Protein AF-X1P6I9-F1 (afdb_monomer_lite)

Sequence (54 aa):
MIREAIQTLVSGRSLTMEEAASVMEEIMQGEATPAQFGAFVTALRLKGETVDEI

Organism: NCBI:txid412755

Secondary structure (DSSP, 8-state):
-HHHHHHHHHTTPPPPHHHHHHHHHHHHTT-S-HHHHHHHHHHHHHH---GGG-

Radius of gyration: 9.86 Å; chains: 1; bounding box: 19×20×25 Å

Foldseek 3Di:
DLVVLLVCLLVLHADALVRLVVNVVCVVVVVDDPVSVVSNVVSCVVSDHDPSND

Structure (mmCIF, N/CA/C/O backbone):
data_AF-X1P6I9-F1
#
_entry.id   AF-X1P6I9-F1
#
loop_
_atom_site.group_PDB
_atom_site.id
_atom_site.type_symbol
_atom_site.label_atom_id
_atom_site.label_alt_id
_atom_site.label_comp_id
_atom_site.label_asym_id
_atom_site.label_entity_id
_atom_site.label_seq_id
_atom_site.pdbx_PDB_ins_code
_atom_site.Cartn_x
_atom_site.Cartn_y
_atom_site.Cartn_z
_atom_site.occupancy
_atom_site.B_iso_or_equiv
_atom_site.auth_seq_id
_atom_site.auth_comp_id
_atom_site.auth_asym_id
_atom_site.auth_atom_id
_atom_site.pdbx_PDB_model_num
ATOM 1 N N . MET A 1 1 ? -4.350 8.091 1.857 1.00 83.81 1 MET A N 1
ATOM 2 C CA . MET A 1 1 ? -5.627 7.689 1.222 1.00 83.81 1 MET A CA 1
ATOM 3 C C . MET A 1 1 ? -5.486 6.271 0.653 1.00 83.81 1 MET A C 1
ATOM 5 O O . MET A 1 1 ? -5.431 6.047 -0.555 1.00 83.81 1 MET A O 1
ATOM 9 N N . ILE A 1 2 ? -5.354 5.285 1.546 1.00 97.75 2 ILE A N 1
ATOM 10 C CA . ILE A 1 2 ? -5.046 3.882 1.223 1.00 97.75 2 ILE A CA 1
ATOM 11 C C . ILE A 1 2 ? -6.112 3.222 0.343 1.00 97.75 2 ILE A C 1
ATOM 13 O O . ILE A 1 2 ? -5.814 2.332 -0.452 1.00 97.75 2 ILE A O 1
ATOM 17 N N . ARG A 1 3 ? -7.365 3.675 0.439 1.00 97.56 3 ARG A N 1
ATOM 18 C CA . ARG A 1 3 ? -8.480 3.139 -0.348 1.00 97.56 3 ARG A CA 1
ATOM 19 C C . ARG A 1 3 ? -8.310 3.424 -1.842 1.00 97.56 3 ARG A C 1
ATOM 21 O O . ARG A 1 3 ? -8.524 2.538 -2.668 1.00 97.56 3 ARG A O 1
ATOM 28 N N . GLU A 1 4 ? -7.916 4.641 -2.176 1.00 98.19 4 GLU A N 1
ATOM 29 C CA . GLU A 1 4 ? -7.667 5.121 -3.531 1.00 98.19 4 GLU A CA 1
ATOM 30 C C . GLU A 1 4 ? -6.454 4.402 -4.123 1.00 98.19 4 GLU A C 1
ATOM 32 O O . GLU A 1 4 ? -6.501 3.941 -5.263 1.00 98.19 4 GLU A O 1
ATOM 37 N N . ALA A 1 5 ? -5.409 4.212 -3.315 1.00 98.19 5 ALA A N 1
ATOM 38 C CA . ALA A 1 5 ? -4.231 3.453 -3.709 1.00 98.19 5 ALA A CA 1
ATOM 39 C C . ALA A 1 5 ? -4.569 1.993 -4.048 1.00 98.19 5 ALA A C 1
ATOM 41 O O . ALA A 1 5 ? -4.183 1.505 -5.109 1.00 98.19 5 ALA A O 1
ATOM 42 N N . ILE A 1 6 ? -5.372 1.315 -3.216 1.00 98.50 6 ILE A N 1
ATOM 43 C CA . ILE A 1 6 ? -5.873 -0.036 -3.516 1.00 98.50 6 ILE A CA 1
ATOM 44 C C . ILE A 1 6 ? -6.621 -0.051 -4.855 1.00 98.50 6 ILE A C 1
ATOM 46 O O . ILE A 1 6 ? -6.385 -0.934 -5.679 1.00 98.50 6 ILE A O 1
ATOM 50 N N . GLN A 1 7 ? -7.500 0.924 -5.108 1.00 98.44 7 GLN A N 1
ATOM 51 C CA . GLN A 1 7 ? -8.243 0.997 -6.368 1.00 98.44 7 GLN A CA 1
ATOM 52 C C . GLN A 1 7 ? -7.316 1.181 -7.581 1.00 98.44 7 GLN A C 1
ATOM 54 O O . GLN A 1 7 ? -7.522 0.547 -8.621 1.00 98.44 7 GLN A O 1
ATOM 59 N N . THR A 1 8 ? -6.286 2.017 -7.456 1.00 98.38 8 THR A N 1
ATOM 60 C CA . THR A 1 8 ? -5.275 2.227 -8.500 1.00 98.38 8 THR A CA 1
ATOM 61 C C . THR A 1 8 ? -4.506 0.942 -8.799 1.00 98.38 8 THR A C 1
ATOM 63 O O . THR A 1 8 ? -4.456 0.533 -9.962 1.00 98.38 8 THR A O 1
ATOM 66 N N . LEU A 1 9 ? -4.024 0.255 -7.763 1.00 98.38 9 LEU A N 1
ATOM 67 C CA . LEU A 1 9 ? -3.255 -0.983 -7.886 1.00 98.38 9 LEU A CA 1
ATOM 68 C C . LEU A 1 9 ? -4.076 -2.135 -8.473 1.00 98.38 9 LEU A C 1
ATOM 70 O O . LEU A 1 9 ? -3.617 -2.822 -9.382 1.00 98.38 9 LEU A O 1
ATOM 74 N N . VAL A 1 10 ? -5.322 -2.313 -8.019 1.00 98.19 10 VAL A N 1
ATOM 75 C CA . VAL A 1 10 ? -6.249 -3.322 -8.567 1.00 98.19 10 VAL A CA 1
ATOM 76 C C . VAL A 1 10 ? -6.574 -3.049 -10.040 1.00 98.19 10 VAL A C 1
ATOM 78 O O . VAL A 1 10 ? -6.842 -3.980 -10.795 1.00 98.19 10 VAL A O 1
ATOM 81 N N . SER A 1 11 ? -6.495 -1.790 -10.481 1.00 98.00 11 SER A N 1
ATOM 82 C CA . SER A 1 11 ? -6.646 -1.418 -11.895 1.00 98.00 11 SER A CA 1
ATOM 83 C C . SER A 1 11 ? -5.374 -1.658 -12.727 1.00 98.00 11 SER A C 1
ATOM 85 O O . SER A 1 11 ? -5.332 -1.261 -13.890 1.00 98.00 11 SER A O 1
ATOM 87 N N . GLY A 1 12 ? -4.324 -2.253 -12.148 1.00 97.56 12 GLY A N 1
ATOM 88 C CA . GLY A 1 12 ? -3.042 -2.504 -12.810 1.00 97.56 12 GLY A CA 1
ATOM 89 C C . GLY A 1 12 ? -2.191 -1.250 -13.029 1.00 97.56 12 GLY A C 1
ATOM 90 O O . GLY A 1 12 ? -1.247 -1.284 -13.814 1.00 97.56 12 GLY A O 1
ATOM 91 N N . ARG A 1 13 ? -2.528 -0.133 -12.373 1.00 98.19 13 ARG A N 1
ATOM 92 C CA . ARG A 1 13 ? -1.773 1.123 -12.456 1.00 98.19 13 ARG A CA 1
ATOM 93 C C . ARG A 1 13 ? -0.825 1.231 -11.269 1.00 98.19 13 ARG A C 1
ATOM 95 O O . ARG A 1 13 ? -1.176 0.813 -10.168 1.00 98.19 13 ARG A O 1
ATOM 102 N N . SER A 1 14 ? 0.354 1.792 -11.506 1.00 98.31 14 SER A N 1
ATOM 103 C CA . SER A 1 14 ? 1.328 2.043 -10.444 1.00 98.31 14 SER A CA 1
ATOM 104 C C . SER A 1 14 ? 1.051 3.361 -9.732 1.00 98.31 14 SER A C 1
ATOM 106 O O . SER A 1 14 ? 0.480 4.281 -10.324 1.00 98.31 14 SER A O 1
ATOM 108 N N . LEU A 1 15 ? 1.476 3.430 -8.477 1.00 98.31 15 LEU A N 1
ATOM 109 C CA . LEU A 1 15 ? 1.519 4.658 -7.694 1.00 98.31 15 LEU A CA 1
ATOM 110 C C . LEU A 1 15 ? 2.809 5.422 -7.994 1.00 98.31 15 LEU A C 1
ATOM 112 O O . LEU A 1 15 ? 3.838 4.841 -8.339 1.00 98.31 15 LEU A O 1
ATOM 116 N N . THR A 1 16 ? 2.745 6.734 -7.843 1.00 98.25 16 THR A N 1
ATOM 117 C CA . THR A 1 16 ? 3.928 7.588 -7.731 1.00 98.25 16 THR A CA 1
ATOM 118 C C . THR A 1 16 ? 4.572 7.430 -6.351 1.00 98.25 16 THR A C 1
ATOM 120 O O . THR A 1 16 ? 3.924 6.999 -5.394 1.00 98.25 16 THR A O 1
ATOM 123 N N . MET A 1 17 ? 5.831 7.856 -6.221 1.00 97.81 17 MET A N 1
ATOM 124 C CA . MET A 1 17 ? 6.539 7.868 -4.935 1.00 97.81 17 MET A CA 1
ATOM 125 C C . MET A 1 17 ? 5.787 8.662 -3.854 1.00 97.81 17 MET A C 1
ATOM 127 O O . MET A 1 17 ? 5.737 8.243 -2.702 1.00 97.81 17 MET A O 1
ATOM 131 N N . GLU A 1 18 ? 5.169 9.789 -4.216 1.00 97.75 18 GLU A N 1
ATOM 132 C CA . GLU A 1 18 ? 4.411 10.628 -3.279 1.00 97.75 18 GLU A CA 1
ATOM 133 C C . GLU A 1 18 ? 3.133 9.930 -2.785 1.00 97.75 18 GLU A C 1
ATOM 135 O O . GLU A 1 18 ? 2.819 9.960 -1.592 1.00 97.75 18 GLU A O 1
ATOM 140 N N . GLU A 1 19 ? 2.420 9.240 -3.680 1.00 97.94 19 GLU A N 1
ATOM 141 C CA . GLU A 1 19 ? 1.240 8.447 -3.323 1.00 97.94 19 GLU A CA 1
ATOM 142 C C . GLU A 1 19 ? 1.617 7.260 -2.430 1.00 97.94 19 GLU A C 1
ATOM 144 O O . GLU A 1 19 ? 0.962 7.031 -1.412 1.00 97.94 19 GLU A O 1
ATOM 149 N N . ALA A 1 20 ? 2.683 6.529 -2.776 1.00 97.75 20 ALA A N 1
ATOM 150 C CA . ALA A 1 20 ? 3.178 5.410 -1.979 1.00 97.75 20 ALA A CA 1
ATOM 151 C C . ALA A 1 20 ? 3.612 5.870 -0.576 1.00 97.75 20 ALA A C 1
ATOM 153 O O . ALA A 1 20 ? 3.183 5.285 0.421 1.00 97.75 20 ALA A O 1
ATOM 154 N N . ALA A 1 21 ? 4.370 6.968 -0.483 1.00 97.31 21 ALA A N 1
ATOM 155 C CA . ALA A 1 21 ? 4.779 7.565 0.787 1.00 97.31 21 ALA A CA 1
ATOM 156 C C . ALA A 1 21 ? 3.573 7.974 1.647 1.00 97.31 21 ALA A C 1
ATOM 158 O O . ALA A 1 21 ? 3.528 7.651 2.833 1.00 97.31 21 ALA A O 1
ATOM 159 N N . SER A 1 22 ? 2.562 8.604 1.043 1.00 97.69 22 SER A N 1
ATOM 160 C CA . SER A 1 22 ? 1.340 9.02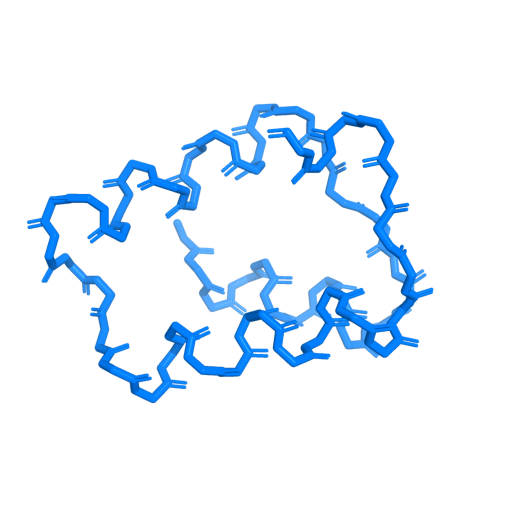1 1.743 1.00 97.69 22 SER A CA 1
ATOM 161 C C . SER A 1 22 ? 0.546 7.836 2.306 1.00 97.69 22 SER A C 1
ATOM 163 O O . SER A 1 22 ? -0.043 7.922 3.381 1.00 97.69 22 SER A O 1
ATOM 165 N N . VAL A 1 23 ? 0.506 6.707 1.588 1.00 97.94 23 VAL A N 1
ATOM 166 C CA . VAL A 1 23 ? -0.142 5.480 2.081 1.00 97.94 23 VAL A CA 1
ATOM 167 C C . VAL A 1 23 ? 0.651 4.867 3.231 1.00 97.94 23 VAL A C 1
ATOM 169 O O . VAL A 1 23 ? 0.064 4.437 4.223 1.00 97.94 23 VAL A O 1
ATOM 172 N N . MET A 1 24 ? 1.979 4.840 3.116 1.00 97.06 24 MET A N 1
ATOM 173 C CA . MET A 1 24 ? 2.846 4.336 4.178 1.00 97.06 24 MET A CA 1
ATOM 174 C C . MET A 1 24 ? 2.748 5.188 5.445 1.00 97.06 24 MET A C 1
ATOM 176 O O . MET A 1 24 ? 2.724 4.631 6.540 1.00 97.06 24 MET A O 1
ATOM 180 N N . GLU A 1 25 ? 2.621 6.508 5.317 1.00 97.75 25 GLU A N 1
ATOM 181 C CA . GLU A 1 25 ? 2.367 7.405 6.444 1.00 97.75 25 GLU A CA 1
ATOM 182 C C . GLU A 1 25 ? 1.058 7.047 7.170 1.00 97.75 25 GLU A C 1
ATOM 184 O O . GLU A 1 25 ? 1.079 6.834 8.381 1.00 97.75 25 GLU A O 1
ATOM 189 N N . GLU A 1 26 ? -0.046 6.865 6.439 1.00 97.50 26 GLU A N 1
ATOM 190 C CA . GLU A 1 26 ? -1.352 6.457 6.992 1.00 97.50 26 GLU A CA 1
ATOM 191 C C . GLU A 1 26 ? -1.273 5.098 7.723 1.00 97.50 26 GLU A C 1
ATOM 193 O O . GLU A 1 26 ? -1.847 4.909 8.800 1.00 97.50 26 GLU A O 1
ATOM 198 N N . ILE A 1 27 ? -0.514 4.143 7.1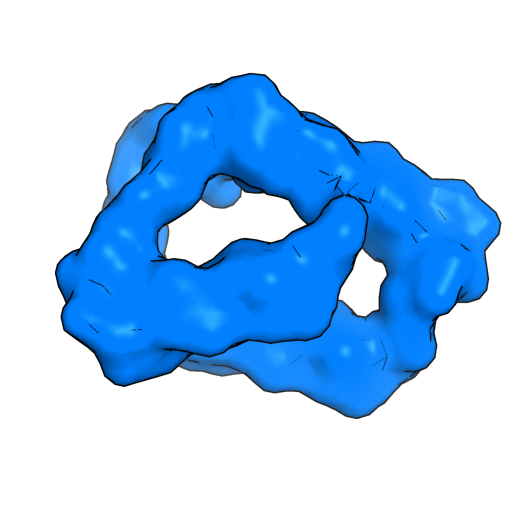72 1.00 97.06 27 ILE A N 1
ATOM 199 C CA . ILE A 1 27 ? -0.269 2.838 7.806 1.00 97.06 27 ILE A CA 1
ATOM 200 C C . ILE A 1 27 ? 0.523 3.007 9.109 1.00 97.06 27 ILE A C 1
ATOM 202 O O . ILE A 1 27 ? 0.150 2.434 10.134 1.00 97.06 27 ILE A O 1
ATOM 206 N N . MET A 1 28 ? 1.599 3.797 9.090 1.00 95.81 28 MET A N 1
ATOM 207 C CA . MET A 1 28 ? 2.475 4.009 10.247 1.00 95.81 28 MET A CA 1
ATOM 208 C C . MET A 1 28 ? 1.801 4.812 11.365 1.00 95.81 28 MET A C 1
ATOM 210 O O . MET A 1 28 ? 2.099 4.592 12.538 1.00 95.81 28 MET A O 1
ATOM 214 N N . GLN A 1 29 ? 0.873 5.706 11.019 1.00 97.81 29 GLN A N 1
ATOM 215 C CA . GLN A 1 29 ? 0.047 6.449 11.975 1.00 97.81 29 GLN A CA 1
ATOM 216 C C . GLN A 1 29 ? -1.094 5.600 12.567 1.00 97.81 29 GLN A C 1
ATOM 218 O O . GLN A 1 29 ? -1.743 6.022 13.523 1.00 97.81 29 GLN A O 1
ATOM 223 N N . GLY A 1 30 ? -1.317 4.385 12.053 1.00 96.69 30 GLY A N 1
ATOM 224 C CA . GLY A 1 30 ? -2.381 3.491 12.515 1.00 96.69 30 GLY A CA 1
ATOM 225 C C . GLY A 1 30 ? -3.773 3.889 12.022 1.00 96.69 30 GLY A C 1
ATOM 226 O O . GLY A 1 30 ? -4.773 3.438 12.580 1.00 96.69 30 GLY A O 1
ATOM 227 N N . GLU A 1 31 ? -3.848 4.722 10.986 1.00 97.69 31 GLU A N 1
ATOM 228 C CA . GLU A 1 31 ? -5.102 5.173 10.377 1.00 97.69 31 GLU A CA 1
ATOM 229 C C . GLU A 1 31 ? -5.674 4.121 9.411 1.00 97.69 31 GLU A C 1
ATOM 231 O O . GLU A 1 31 ? -6.889 4.025 9.224 1.00 97.69 31 GLU A O 1
ATOM 236 N N . ALA A 1 32 ? -4.813 3.262 8.855 1.00 97.88 32 ALA A N 1
ATOM 237 C CA . ALA A 1 32 ? -5.223 2.124 8.045 1.00 97.88 32 ALA A CA 1
ATOM 238 C C . ALA A 1 32 ? -5.674 0.932 8.909 1.00 97.88 32 ALA A C 1
ATOM 240 O O . ALA A 1 32 ? -4.944 0.425 9.762 1.00 97.88 32 ALA A O 1
ATOM 241 N N . THR A 1 33 ? -6.861 0.397 8.622 1.00 98.12 33 THR A N 1
ATOM 242 C CA . THR A 1 33 ? -7.316 -0.861 9.231 1.00 98.12 33 THR A CA 1
ATOM 243 C C . THR A 1 33 ? -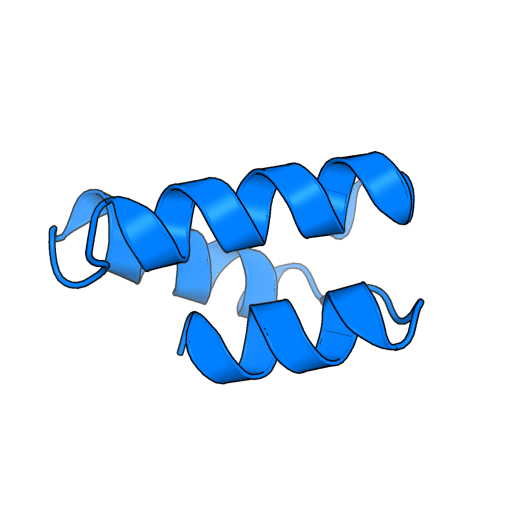6.450 -2.046 8.774 1.00 98.12 33 THR A C 1
ATOM 245 O O . THR A 1 33 ? -5.944 -2.044 7.646 1.00 98.12 33 THR A O 1
ATOM 248 N N . PRO A 1 34 ? -6.359 -3.136 9.563 1.00 98.00 34 PRO A N 1
ATOM 249 C CA . PRO A 1 34 ? -5.638 -4.344 9.147 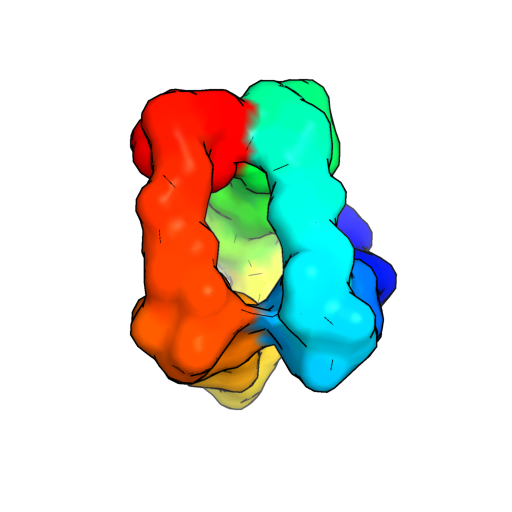1.00 98.00 34 PRO A CA 1
ATOM 250 C C . PRO A 1 34 ? -6.114 -4.916 7.801 1.00 98.00 34 PRO A C 1
ATOM 252 O O . PRO A 1 34 ? -5.313 -5.431 7.023 1.00 98.00 34 PRO A O 1
ATOM 255 N N . ALA A 1 35 ? -7.413 -4.795 7.503 1.00 98.25 35 ALA A N 1
ATOM 256 C CA . ALA A 1 35 ? -7.986 -5.233 6.234 1.00 98.25 35 ALA A CA 1
ATOM 257 C C . ALA A 1 35 ? -7.519 -4.368 5.051 1.00 98.25 35 ALA A C 1
ATOM 259 O O . ALA A 1 35 ? -7.200 -4.908 3.994 1.00 98.25 35 ALA A O 1
ATOM 260 N N . GLN A 1 36 ? -7.442 -3.043 5.224 1.00 98.44 36 GLN A N 1
ATOM 261 C CA . GLN A 1 36 ? -6.916 -2.141 4.193 1.00 98.44 36 GLN A CA 1
ATOM 262 C C . GLN A 1 36 ? -5.426 -2.381 3.955 1.00 98.44 36 GLN A C 1
ATOM 264 O O . GLN A 1 36 ? -5.016 -2.473 2.802 1.00 98.44 36 GLN A O 1
ATOM 269 N N . PHE A 1 37 ? -4.637 -2.560 5.020 1.00 98.31 37 PHE A N 1
ATOM 270 C CA . PHE A 1 37 ? -3.225 -2.904 4.879 1.00 98.31 37 PHE A CA 1
ATOM 271 C C . PHE A 1 37 ? -3.055 -4.206 4.090 1.00 98.31 37 PHE A C 1
ATOM 273 O O . PHE A 1 37 ? -2.388 -4.210 3.061 1.00 98.31 37 PHE A O 1
ATOM 280 N N . GLY A 1 38 ? -3.741 -5.283 4.493 1.00 98.44 38 GLY A N 1
ATOM 281 C CA . GLY A 1 38 ? -3.693 -6.565 3.787 1.00 98.44 38 GLY A CA 1
ATOM 282 C C . GLY A 1 38 ? -4.102 -6.466 2.312 1.00 98.44 38 GLY A C 1
ATOM 283 O O . GLY A 1 38 ? -3.438 -7.043 1.447 1.00 98.44 38 GLY A O 1
ATOM 284 N N . ALA A 1 39 ? -5.153 -5.700 2.007 1.00 98.50 39 ALA A N 1
ATOM 285 C CA . ALA A 1 39 ? -5.591 -5.452 0.634 1.00 98.50 39 ALA A CA 1
ATOM 286 C C . ALA A 1 39 ? -4.534 -4.695 -0.186 1.00 98.50 39 ALA A C 1
ATOM 288 O O . ALA A 1 39 ? -4.276 -5.067 -1.329 1.00 98.50 39 ALA A O 1
ATOM 289 N N . PHE A 1 40 ? -3.894 -3.683 0.403 1.00 98.44 40 PHE A N 1
ATOM 290 C CA . PHE A 1 40 ? -2.849 -2.892 -0.240 1.00 98.44 40 PHE A CA 1
ATOM 291 C C . PHE A 1 40 ? -1.626 -3.739 -0.614 1.00 98.44 40 PHE A C 1
ATOM 293 O O . PHE A 1 40 ? -1.258 -3.778 -1.788 1.00 98.44 40 PHE A O 1
ATOM 300 N N . VAL A 1 41 ? -1.052 -4.499 0.332 1.00 97.94 41 VAL A N 1
ATOM 301 C CA . VAL A 1 41 ? 0.127 -5.347 0.040 1.00 97.94 41 VAL A CA 1
ATOM 302 C C . VAL A 1 41 ? -0.203 -6.462 -0.953 1.00 97.94 41 VAL A C 1
ATOM 304 O O . VAL A 1 41 ? 0.619 -6.809 -1.800 1.00 97.94 41 VAL A O 1
ATOM 307 N N . THR A 1 42 ? -1.421 -7.009 -0.890 1.00 98.44 42 THR A N 1
ATOM 308 C CA . THR A 1 42 ? -1.877 -8.022 -1.852 1.00 98.44 42 THR A CA 1
ATOM 309 C C . THR A 1 42 ? -1.998 -7.432 -3.258 1.00 98.44 42 THR A C 1
ATOM 311 O O . THR A 1 42 ? -1.523 -8.040 -4.215 1.00 98.44 42 THR A O 1
ATOM 314 N N . ALA A 1 43 ? -2.600 -6.247 -3.398 1.00 98.31 43 ALA A N 1
ATOM 315 C CA . ALA A 1 43 ? -2.749 -5.577 -4.688 1.00 98.31 43 ALA A CA 1
ATOM 316 C C . ALA A 1 43 ? -1.391 -5.178 -5.292 1.00 98.31 43 ALA A C 1
ATOM 318 O O . ALA A 1 43 ? -1.173 -5.424 -6.479 1.00 98.31 43 ALA A O 1
ATOM 319 N N . LEU A 1 44 ? -0.466 -4.648 -4.478 1.00 97.88 44 LEU A N 1
ATOM 320 C CA . LEU A 1 44 ? 0.918 -4.367 -4.884 1.00 97.88 44 LEU A CA 1
ATOM 321 C C . LEU A 1 44 ? 1.593 -5.617 -5.455 1.00 97.88 44 LEU A C 1
ATOM 323 O O . LEU A 1 44 ? 2.077 -5.593 -6.585 1.00 97.88 44 LEU A O 1
ATOM 327 N N . ARG A 1 45 ? 1.550 -6.734 -4.716 1.00 98.06 45 ARG A N 1
ATOM 328 C CA . ARG A 1 45 ? 2.167 -7.990 -5.153 1.00 98.06 45 ARG A CA 1
ATOM 329 C C . ARG A 1 45 ? 1.541 -8.545 -6.432 1.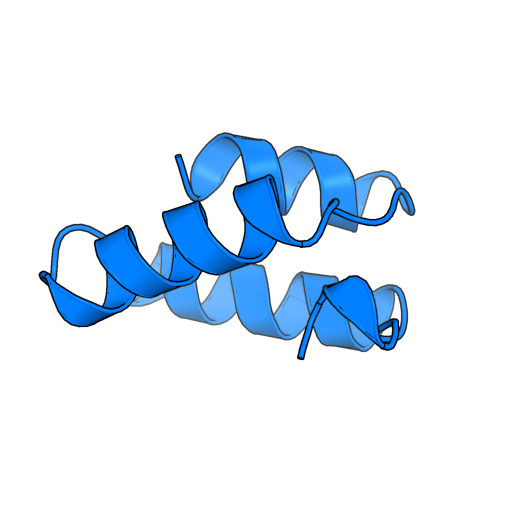00 98.06 45 ARG A C 1
ATOM 331 O O . ARG A 1 45 ? 2.257 -9.065 -7.281 1.00 98.06 45 ARG A O 1
ATOM 338 N N . LEU A 1 46 ? 0.215 -8.481 -6.561 1.00 97.69 46 LEU A N 1
ATOM 339 C CA . LEU A 1 46 ? -0.487 -8.992 -7.742 1.00 97.69 46 LEU A CA 1
ATOM 340 C C . LEU A 1 46 ? -0.175 -8.175 -8.999 1.00 97.69 46 LEU A C 1
ATOM 342 O O . LEU A 1 46 ? -0.028 -8.756 -10.072 1.00 97.69 46 LEU A O 1
ATOM 346 N N . LYS A 1 47 ? -0.063 -6.849 -8.869 1.00 97.19 47 LYS A N 1
ATOM 347 C CA . LYS A 1 47 ? 0.364 -5.965 -9.960 1.00 97.19 47 LYS A CA 1
ATOM 348 C C . LYS A 1 47 ? 1.847 -6.164 -10.303 1.00 97.19 47 LYS A C 1
ATOM 350 O O . LYS A 1 47 ? 2.211 -6.109 -11.475 1.00 97.19 47 LYS A O 1
ATOM 355 N N . GLY A 1 48 ? 2.677 -6.389 -9.285 1.00 97.44 48 GLY A N 1
ATOM 356 C CA . GLY A 1 48 ? 4.136 -6.329 -9.347 1.00 97.44 48 GLY A CA 1
ATOM 357 C C . GLY A 1 48 ? 4.626 -4.934 -8.961 1.00 97.44 48 GLY A C 1
ATOM 358 O O . GLY A 1 48 ? 4.235 -3.948 -9.590 1.00 97.44 48 GLY A O 1
ATOM 359 N N . GLU A 1 49 ? 5.447 -4.851 -7.917 1.00 96.56 49 GLU A N 1
ATOM 360 C CA . GLU A 1 49 ? 5.916 -3.590 -7.337 1.00 96.56 49 GLU A CA 1
ATOM 361 C C . GLU A 1 49 ? 6.906 -2.864 -8.277 1.00 96.56 49 GLU A C 1
ATOM 363 O O . GLU A 1 49 ? 7.715 -3.499 -8.960 1.00 96.56 49 GLU A O 1
ATOM 368 N N . THR A 1 50 ? 6.857 -1.530 -8.329 1.00 97.62 50 THR A N 1
ATOM 369 C CA . THR A 1 50 ? 7.873 -0.695 -9.000 1.00 97.62 50 THR A CA 1
ATOM 370 C C . THR A 1 50 ? 8.872 -0.117 -7.998 1.00 97.62 50 THR A C 1
ATOM 372 O O . THR A 1 50 ? 8.665 -0.172 -6.793 1.00 97.62 50 THR A O 1
ATOM 375 N N . VAL A 1 51 ? 9.964 0.476 -8.497 1.00 96.75 51 VAL A N 1
ATOM 376 C CA . VAL A 1 51 ? 10.956 1.163 -7.647 1.00 96.75 51 VAL A CA 1
ATOM 377 C C . VAL A 1 51 ? 10.338 2.337 -6.883 1.00 96.75 51 VAL A C 1
ATOM 379 O O . VAL A 1 51 ? 10.705 2.562 -5.741 1.00 96.75 51 VAL A O 1
ATOM 382 N N . ASP A 1 52 ? 9.387 3.050 -7.488 1.00 95.94 52 ASP A N 1
ATOM 383 C CA . ASP A 1 52 ? 8.718 4.190 -6.847 1.00 95.94 52 ASP A CA 1
ATOM 384 C C . ASP A 1 52 ? 7.748 3.763 -5.725 1.00 95.94 52 ASP A C 1
ATOM 386 O O . ASP A 1 52 ? 7.332 4.596 -4.926 1.00 95.94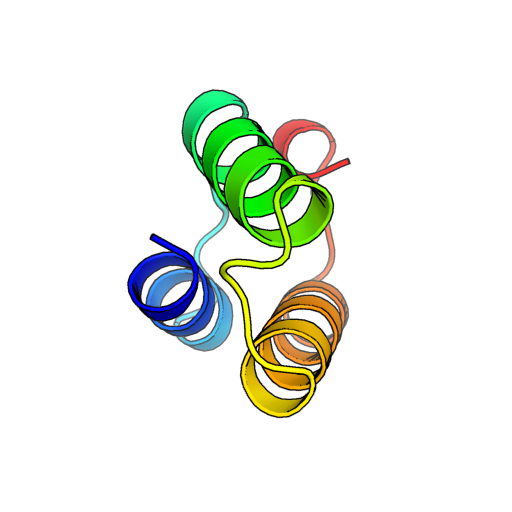 52 ASP A O 1
ATOM 390 N N . GLU A 1 53 ? 7.367 2.482 -5.667 1.00 96.25 53 GLU A N 1
ATOM 391 C CA . GLU A 1 53 ? 6.407 1.925 -4.703 1.00 96.25 53 GLU A CA 1
ATOM 392 C C . GLU A 1 53 ? 7.073 1.256 -3.482 1.00 96.25 53 GLU A C 1
ATOM 394 O O . GLU A 1 53 ? 6.356 0.770 -2.603 1.00 96.25 53 GLU A O 1
ATOM 399 N N . ILE A 1 54 ? 8.412 1.209 -3.430 1.00 89.38 54 ILE A N 1
ATOM 400 C CA . ILE A 1 54 ? 9.221 0.589 -2.359 1.00 89.38 54 ILE A CA 1
ATOM 401 C C . ILE A 1 54 ? 9.980 1.658 -1.575 1.00 89.38 54 ILE A C 1
ATOM 403 O O . ILE A 1 54 ? 9.959 1.572 -0.326 1.00 89.38 54 ILE A O 1
#

InterPro domains:
  IPR017459 Glycosyl transferase family 3, N-terminal domain [PF02885] (3-54)
  IPR036320 Glycosyl transferase family 3, N-terminal domain superfamily [SSF47648] (1-54)

pLDDT: mean 97.36, std 2.27, range [83.81, 98.5]